Protein AF-A0A978TZT8-F1 (afdb_monomer_lite)

Foldseek 3Di:
DDDPVNVLVVLLQDPVQLVVLLVLLLQLLLQLLQVCQVVVCVVVVVVVCVVVVVVVVVVVDPVCCPPCVPDPPVVVVVVVVVVQVVVCVVPVCSCSNPVSNVVSLVSSLVSVVSNVDDPVVSVVSSVVSNVVSNVNSNVVCVVVVVVVD

Secondary structure (DSSP, 8-state):
---HHHHHHHTS--HHHHHHHHHHHHHHHHHHHHHHHHTTTHHHHHHHHHHHHHHHHHHT-GGGTTTTTTS-HHHHHHHHHHHHHHHHHH-THHHHHHHHHHHHHHHHHHHHHHTT--HHHHHHHHHHHHHHHHHHHHHHHHHHHHT--

pLDDT: mean 72.63, std 13.39, range [44.38, 90.94]

Radius of gyration: 19.6 Å; chains: 1; bounding box: 45×42×54 Å

Sequence (149 aa):
MLSFSDLHSKYQSSPKTLKLAIALLGLGYILVGWQLSLHHILWFLGIAFSFVIPVVAWVKTPWFGGILGHLPQMFLVSLAISLFITLSAIFPVLPTIVIIPVLATFLAWQEMAVAQFSRQEIWFVLISVALVGLVFGEWIDYFVLQSIK

Structure (mmCIF, N/CA/C/O backbone):
data_AF-A0A978TZT8-F1
#
_entry.id   AF-A0A978TZT8-F1
#
loop_
_atom_site.group_PDB
_atom_site.id
_atom_site.type_symbol
_atom_site.label_atom_id
_atom_site.label_alt_id
_atom_site.label_comp_id
_atom_site.label_asym_id
_atom_site.label_entity_id
_atom_site.label_seq_id
_atom_site.pdbx_PDB_ins_code
_atom_site.Cartn_x
_atom_site.Cartn_y
_atom_site.Cartn_z
_atom_site.occupancy
_atom_site.B_iso_or_equiv
_atom_site.auth_seq_id
_atom_site.auth_comp_id
_atom_site.auth_asym_id
_atom_site.auth_atom_id
_atom_site.pdbx_PDB_model_num
ATOM 1 N N . MET A 1 1 ? -23.212 30.948 13.554 1.00 56.16 1 MET A N 1
ATOM 2 C CA . MET A 1 1 ? -22.442 29.885 14.235 1.00 56.16 1 MET A CA 1
ATOM 3 C C . MET A 1 1 ? -23.008 28.554 13.774 1.00 56.16 1 MET A C 1
ATOM 5 O O . MET A 1 1 ? -24.150 28.272 14.099 1.00 56.16 1 MET A O 1
ATOM 9 N N . LEU A 1 2 ? -22.280 27.809 12.938 1.00 55.22 2 LEU A N 1
ATOM 10 C CA . LEU A 1 2 ? -22.669 26.448 12.542 1.00 55.22 2 LEU A CA 1
ATOM 11 C C . LEU A 1 2 ? -22.478 25.524 13.751 1.00 55.22 2 LEU A C 1
ATOM 13 O O . LEU A 1 2 ? -21.409 25.549 14.364 1.00 55.22 2 LEU A O 1
ATOM 17 N N . SER A 1 3 ? -23.512 24.768 14.121 1.00 60.91 3 SER A N 1
ATOM 18 C CA . SER A 1 3 ? -23.458 23.845 15.255 1.00 60.91 3 SER A CA 1
ATOM 19 C C . SER A 1 3 ? -22.581 22.643 14.898 1.00 60.91 3 SER A C 1
ATOM 21 O O . SER A 1 3 ? -22.632 22.139 13.778 1.00 60.91 3 SER A O 1
ATOM 23 N N . PHE A 1 4 ? -21.778 22.147 15.843 1.00 56.31 4 PHE A N 1
ATOM 24 C CA . PHE A 1 4 ? -20.921 20.964 15.644 1.00 56.31 4 PHE A CA 1
ATOM 25 C C . PHE A 1 4 ? -21.737 19.714 15.242 1.00 56.31 4 PHE A C 1
ATOM 27 O O . PHE A 1 4 ? -21.238 18.820 14.563 1.00 56.31 4 PHE A O 1
ATOM 34 N N . SER A 1 5 ? -23.026 19.696 15.596 1.00 59.41 5 SER A N 1
ATOM 35 C CA . SER A 1 5 ? -24.000 18.676 15.182 1.00 59.41 5 SER A CA 1
ATOM 36 C C . SER A 1 5 ? -24.373 18.745 13.691 1.00 59.41 5 SER A C 1
ATOM 38 O O . SER A 1 5 ? -24.516 17.701 13.053 1.00 59.41 5 SER A O 1
ATOM 40 N N . ASP A 1 6 ? -24.419 19.940 13.092 1.00 56.47 6 ASP A N 1
ATOM 41 C CA . ASP A 1 6 ? -24.686 20.114 11.656 1.00 56.47 6 ASP A CA 1
ATOM 42 C C . ASP A 1 6 ? -23.514 19.611 10.801 1.00 56.47 6 ASP A C 1
ATOM 44 O O . ASP A 1 6 ? -23.722 19.028 9.735 1.00 56.47 6 ASP A O 1
ATOM 48 N N . LEU A 1 7 ? -22.277 19.774 11.291 1.00 57.09 7 LEU A N 1
ATOM 49 C CA . LEU A 1 7 ? -21.073 19.240 10.644 1.00 57.09 7 LEU A CA 1
ATOM 50 C C . LEU A 1 7 ? -21.054 17.706 10.643 1.00 57.09 7 LEU A C 1
ATOM 52 O O . LEU A 1 7 ? -20.633 17.113 9.653 1.00 57.09 7 LEU A O 1
ATOM 56 N N . HIS A 1 8 ? -21.549 17.067 11.707 1.00 53.81 8 HIS A N 1
ATOM 57 C CA . HIS A 1 8 ? -21.590 15.607 11.813 1.00 53.81 8 HIS A CA 1
ATOM 58 C C . HIS A 1 8 ? -22.633 14.984 10.870 1.00 53.81 8 HIS A C 1
ATOM 60 O O . HIS A 1 8 ? -22.345 13.976 10.231 1.00 53.81 8 HIS A O 1
ATOM 66 N N . SER A 1 9 ? -23.799 15.622 10.691 1.00 52.69 9 SER A N 1
ATOM 67 C CA . SER A 1 9 ? -24.808 15.148 9.722 1.00 52.69 9 SER A CA 1
ATOM 68 C C . SER A 1 9 ? -24.347 15.297 8.266 1.00 52.69 9 SER A C 1
ATOM 70 O O . SER A 1 9 ? -24.660 14.468 7.415 1.00 52.69 9 SER A O 1
ATOM 72 N N . LYS A 1 10 ? -23.538 16.325 7.975 1.00 52.28 10 LYS A N 1
ATOM 73 C CA . LYS A 1 10 ? -23.007 16.577 6.629 1.00 52.28 10 LYS A CA 1
ATOM 74 C C . LYS A 1 10 ? -21.846 15.648 6.257 1.00 52.28 10 LYS A C 1
ATOM 76 O O . LYS A 1 10 ? -21.563 15.486 5.074 1.00 52.28 10 LYS A O 1
ATOM 81 N N . TYR A 1 11 ? -21.192 15.056 7.257 1.00 55.50 11 TYR A N 1
ATOM 82 C CA . TYR A 1 11 ? -20.114 14.079 7.096 1.00 55.50 11 TYR A CA 1
ATOM 83 C C . TYR A 1 11 ? -20.614 12.632 7.126 1.00 55.50 11 TYR A C 1
ATOM 85 O O . TYR A 1 11 ? -19.811 11.711 7.204 1.00 55.50 11 TYR A O 1
ATOM 93 N N . GLN A 1 12 ? -21.925 12.402 7.067 1.00 57.09 12 GLN A N 1
ATOM 94 C CA . GLN A 1 12 ? -22.453 11.067 6.832 1.00 57.09 12 GLN A CA 1
ATOM 95 C C . GLN A 1 12 ? -22.077 10.666 5.401 1.00 57.09 12 GLN A C 1
ATOM 97 O O . GLN A 1 12 ? -22.530 11.298 4.443 1.00 57.09 12 GLN A O 1
ATOM 102 N N . SER A 1 13 ? -21.178 9.682 5.263 1.00 59.22 13 SER A N 1
ATOM 103 C CA . SER A 1 13 ? -20.560 9.332 3.978 1.00 59.22 13 SER A CA 1
ATOM 104 C C . SER A 1 13 ? -21.641 9.137 2.921 1.00 59.22 13 SER A C 1
ATOM 106 O O . SER A 1 13 ? -22.513 8.270 3.051 1.00 59.22 13 SER A O 1
ATOM 108 N N . SER A 1 14 ? -21.599 9.940 1.862 1.00 70.69 14 SER A N 1
ATOM 109 C CA . SER A 1 14 ? -22.504 9.729 0.744 1.00 70.69 14 SER A CA 1
ATOM 110 C C . SER A 1 14 ? -22.137 8.392 0.095 1.00 70.69 14 SER A C 1
ATOM 112 O O . SER A 1 14 ? -20.953 8.131 -0.121 1.00 70.69 14 SER A O 1
ATOM 114 N N . PRO A 1 15 ? -23.102 7.558 -0.330 1.00 73.81 15 PRO A N 1
ATOM 115 C CA . PRO A 1 15 ? -22.795 6.308 -1.032 1.00 73.81 15 PRO A CA 1
ATOM 116 C C . PRO A 1 15 ? -21.934 6.517 -2.293 1.00 73.81 15 PRO A C 1
ATOM 118 O O . PRO A 1 15 ? -21.355 5.568 -2.818 1.00 73.81 15 PRO A O 1
ATOM 121 N N . LYS A 1 16 ? -21.836 7.756 -2.795 1.00 82.44 16 LYS A N 1
ATOM 122 C CA . LYS A 1 16 ? -20.947 8.143 -3.894 1.00 82.44 16 LYS A CA 1
ATOM 123 C C . LYS A 1 16 ? -19.483 8.316 -3.456 1.00 82.44 16 LYS A C 1
ATOM 125 O O . LYS A 1 16 ? -18.607 7.886 -4.200 1.00 82.44 16 LYS A O 1
ATOM 130 N N . THR A 1 17 ? -19.203 8.903 -2.287 1.00 82.88 17 THR A N 1
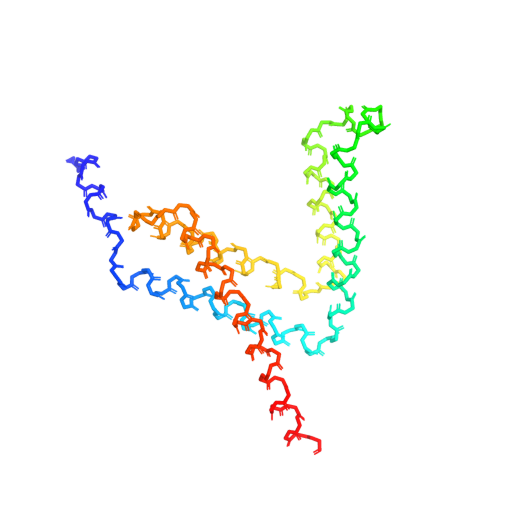ATOM 131 C CA . THR A 1 17 ? -17.821 9.131 -1.809 1.00 82.88 17 THR A CA 1
ATOM 132 C C . THR A 1 17 ? -17.148 7.823 -1.421 1.00 82.88 17 THR A C 1
ATOM 134 O O . THR A 1 17 ? -16.016 7.576 -1.829 1.00 82.88 17 THR A O 1
ATOM 137 N N . LEU A 1 18 ? -17.900 6.923 -0.782 1.00 85.31 18 LEU A N 1
ATOM 138 C CA . LEU A 1 18 ? -17.442 5.575 -0.453 1.00 85.31 18 LEU A CA 1
ATOM 139 C C . LEU A 1 18 ? -17.003 4.796 -1.704 1.00 85.31 18 LEU A C 1
ATOM 141 O O . LEU A 1 18 ? -15.918 4.217 -1.739 1.00 85.31 18 LEU A O 1
ATOM 145 N N . LYS A 1 19 ? -17.823 4.817 -2.765 1.00 87.94 19 LYS A N 1
ATOM 146 C CA . LYS A 1 19 ? -17.496 4.159 -4.040 1.00 87.94 19 LYS A CA 1
ATOM 147 C C . LYS A 1 19 ? -16.235 4.735 -4.673 1.00 87.94 19 LYS A C 1
ATOM 149 O O . LYS A 1 19 ? -15.431 3.972 -5.196 1.00 87.94 19 LYS A O 1
ATOM 154 N N . LEU A 1 20 ? -16.060 6.056 -4.620 1.00 88.50 20 LEU A N 1
ATOM 155 C CA . LEU A 1 20 ? -14.854 6.704 -5.129 1.00 88.50 20 LEU A CA 1
ATOM 156 C C . LEU A 1 20 ? -13.620 6.272 -4.338 1.00 88.50 20 LEU A C 1
ATOM 158 O O . LEU A 1 20 ? -12.627 5.908 -4.952 1.00 88.50 20 LEU A O 1
ATOM 162 N N . ALA A 1 21 ? -13.681 6.233 -3.007 1.00 86.50 21 ALA A N 1
ATOM 163 C CA . ALA A 1 21 ? -12.545 5.811 -2.192 1.00 86.50 21 ALA A CA 1
ATOM 164 C C . ALA A 1 21 ? -12.136 4.355 -2.466 1.00 86.50 21 ALA A C 1
ATOM 166 O O . ALA A 1 21 ? -10.952 4.068 -2.631 1.00 86.50 21 ALA A O 1
ATOM 167 N N . ILE A 1 22 ? -13.108 3.448 -2.607 1.00 86.12 22 ILE A N 1
ATOM 168 C CA . ILE A 1 22 ? -12.850 2.050 -2.984 1.00 86.12 22 ILE A CA 1
ATOM 169 C C . ILE A 1 22 ? -12.306 1.955 -4.418 1.00 86.12 22 ILE A C 1
ATOM 171 O O . ILE A 1 22 ? -11.396 1.171 -4.681 1.00 86.12 22 ILE A O 1
ATOM 175 N N . ALA A 1 23 ? -12.816 2.764 -5.349 1.00 87.88 23 ALA A N 1
ATOM 176 C CA . ALA A 1 23 ? -12.299 2.809 -6.713 1.00 87.88 23 ALA A CA 1
ATOM 177 C C . ALA A 1 23 ? -10.851 3.323 -6.755 1.00 87.88 23 ALA A C 1
ATOM 179 O O . ALA A 1 23 ? -10.022 2.721 -7.430 1.00 87.88 23 ALA A O 1
ATOM 180 N N . LEU A 1 24 ? -10.523 4.380 -6.000 1.00 87.62 24 LEU A N 1
ATOM 181 C CA . LEU A 1 24 ? -9.155 4.885 -5.852 1.00 87.62 24 LEU A CA 1
ATOM 182 C C . LEU A 1 24 ? -8.230 3.835 -5.234 1.00 87.62 24 LEU A C 1
ATOM 184 O O . LEU A 1 24 ? -7.095 3.692 -5.681 1.00 87.62 24 LEU A O 1
ATOM 188 N N . LEU A 1 25 ? -8.714 3.092 -4.237 1.00 87.81 25 LEU A N 1
ATOM 189 C CA . LEU A 1 25 ? -7.984 1.980 -3.640 1.00 87.81 25 LEU A CA 1
ATOM 190 C C . LEU A 1 25 ? -7.646 0.919 -4.685 1.00 87.81 25 LEU A C 1
ATOM 192 O O . LEU A 1 25 ? -6.479 0.575 -4.856 1.00 87.81 25 LEU A O 1
ATOM 196 N N . GLY A 1 26 ? -8.658 0.442 -5.412 1.00 85.38 26 GLY A N 1
ATOM 197 C CA . GLY A 1 26 ? -8.476 -0.546 -6.471 1.00 85.38 26 GLY A CA 1
ATOM 198 C C . GLY A 1 26 ? -7.514 -0.051 -7.548 1.00 85.38 26 GLY A C 1
ATOM 199 O O . GLY A 1 26 ? -6.586 -0.764 -7.907 1.00 85.38 26 GLY A O 1
ATOM 200 N N . LEU A 1 27 ? -7.673 1.194 -8.003 1.00 86.00 27 LEU A N 1
ATOM 201 C CA . LEU A 1 27 ? -6.816 1.798 -9.023 1.00 86.00 27 LEU A CA 1
ATOM 202 C C . LEU A 1 27 ? -5.369 1.937 -8.534 1.00 86.00 27 LEU A C 1
ATOM 204 O O . LEU A 1 27 ? -4.445 1.616 -9.276 1.00 86.00 27 LEU A O 1
ATOM 208 N N . GLY A 1 28 ? -5.166 2.320 -7.271 1.00 85.12 28 GLY A N 1
ATOM 209 C CA . GLY A 1 28 ? -3.849 2.340 -6.637 1.00 85.12 28 GLY A CA 1
ATOM 210 C C . GLY A 1 28 ? -3.184 0.963 -6.649 1.00 85.12 28 GLY A C 1
ATOM 211 O O . GLY A 1 28 ? -2.031 0.849 -7.057 1.00 85.12 28 GLY A O 1
ATOM 212 N N . TYR A 1 29 ? -3.916 -0.092 -6.284 1.00 83.75 29 TYR A N 1
ATOM 213 C CA . TYR A 1 29 ? -3.388 -1.460 -6.299 1.00 83.75 29 TYR A CA 1
ATOM 214 C C . TYR A 1 29 ? -3.181 -2.033 -7.706 1.00 83.75 29 TYR A C 1
ATOM 216 O O . TYR A 1 29 ? -2.213 -2.762 -7.907 1.00 83.75 29 TYR A O 1
ATOM 224 N N . ILE A 1 30 ? -4.011 -1.668 -8.688 1.00 85.44 30 ILE A N 1
ATOM 225 C CA . ILE A 1 30 ? -3.791 -2.001 -10.107 1.00 85.44 30 ILE A CA 1
ATOM 226 C C . ILE A 1 30 ? -2.492 -1.368 -10.601 1.00 85.44 30 ILE A C 1
ATOM 228 O O . ILE A 1 30 ? -1.675 -2.037 -11.228 1.00 85.44 30 ILE A O 1
ATOM 232 N N . LEU A 1 31 ? -2.273 -0.091 -10.288 1.00 82.88 31 LEU A N 1
ATOM 233 C CA . LEU A 1 31 ? -1.073 0.636 -10.694 1.00 82.88 31 LEU A CA 1
ATOM 234 C C . LEU A 1 31 ? 0.177 0.037 -10.035 1.00 82.88 31 LEU A C 1
ATOM 236 O O . LEU A 1 31 ? 1.200 -0.133 -10.690 1.00 82.88 31 LEU A O 1
ATOM 240 N N . VAL A 1 32 ? 0.073 -0.365 -8.767 1.00 81.62 32 VAL A N 1
ATOM 241 C CA . VAL A 1 32 ? 1.126 -1.103 -8.055 1.00 81.62 32 VAL A CA 1
ATOM 242 C C . VAL A 1 32 ? 1.396 -2.462 -8.706 1.00 81.62 32 VAL A C 1
ATOM 244 O O . VAL A 1 32 ? 2.556 -2.775 -8.960 1.00 81.62 32 VAL A O 1
ATOM 247 N N . GLY A 1 33 ? 0.358 -3.247 -9.014 1.00 78.69 33 GLY A N 1
ATOM 248 C CA . GLY A 1 33 ? 0.480 -4.549 -9.684 1.00 78.69 33 GLY A CA 1
ATOM 249 C C . GLY A 1 33 ? 1.139 -4.438 -11.059 1.00 78.69 33 GLY A C 1
ATOM 250 O O . GLY A 1 33 ? 2.045 -5.203 -11.380 1.00 78.69 33 GLY A O 1
ATOM 251 N N . TRP A 1 34 ? 0.777 -3.408 -11.824 1.00 79.00 34 TRP A N 1
ATOM 252 C CA . TRP A 1 34 ? 1.429 -3.093 -13.091 1.00 79.00 34 TRP A CA 1
ATOM 253 C C . TRP A 1 34 ? 2.920 -2.785 -12.891 1.00 79.00 34 TRP A C 1
ATOM 255 O O . TRP A 1 34 ? 3.780 -3.355 -13.562 1.00 79.00 34 TRP A O 1
ATOM 265 N N . GLN A 1 35 ? 3.256 -1.872 -11.970 1.00 76.06 35 GLN A N 1
ATOM 266 C CA . GLN A 1 35 ? 4.649 -1.475 -11.717 1.00 76.06 35 GLN A CA 1
ATOM 267 C C . GLN A 1 35 ? 5.505 -2.645 -11.213 1.00 76.06 35 GLN A C 1
ATOM 269 O O . GLN A 1 35 ? 6.687 -2.731 -11.557 1.00 76.06 35 GLN A O 1
ATOM 274 N N . LEU A 1 36 ? 4.900 -3.549 -10.435 1.00 73.56 36 LEU A N 1
ATOM 275 C CA . LEU A 1 36 ? 5.505 -4.797 -9.972 1.00 73.56 36 LEU A CA 1
ATOM 276 C C . LEU A 1 36 ? 5.870 -5.723 -11.132 1.00 73.56 36 LEU A C 1
ATOM 278 O O . LEU A 1 36 ? 6.971 -6.282 -11.127 1.00 73.56 36 LEU A O 1
ATOM 282 N N . SER A 1 37 ? 4.971 -5.852 -12.109 1.00 73.62 37 SER A N 1
ATOM 283 C CA . SER A 1 37 ? 5.168 -6.701 -13.283 1.00 73.62 37 SER A CA 1
ATOM 284 C C . SER A 1 37 ? 6.272 -6.165 -14.195 1.00 73.62 37 SER A C 1
ATOM 286 O O . SER A 1 37 ? 7.241 -6.875 -14.464 1.00 73.62 37 SER A O 1
ATOM 288 N N . LEU A 1 38 ? 6.216 -4.868 -14.537 1.00 68.25 38 LEU A N 1
ATOM 289 C CA . LEU A 1 38 ? 7.197 -4.211 -15.414 1.00 68.25 38 LEU A CA 1
ATOM 290 C C . LEU A 1 38 ? 8.650 -4.341 -14.940 1.00 68.25 38 LEU A C 1
ATOM 292 O O . LEU A 1 38 ? 9.569 -4.377 -15.754 1.00 68.25 38 LEU A O 1
ATOM 296 N N . HIS A 1 39 ? 8.872 -4.360 -13.628 1.00 64.56 39 HIS A N 1
ATOM 297 C CA . HIS A 1 39 ? 10.216 -4.333 -13.053 1.00 64.56 39 HIS A CA 1
ATOM 298 C C . HIS A 1 39 ? 10.655 -5.687 -12.473 1.00 64.56 39 HIS A C 1
ATOM 300 O O . HIS A 1 39 ? 11.674 -5.739 -11.783 1.00 64.56 39 HIS A O 1
ATOM 306 N N . HIS A 1 40 ? 9.895 -6.774 -12.689 1.00 61.97 40 HIS A N 1
ATOM 307 C CA . HIS A 1 40 ? 10.104 -8.069 -12.018 1.00 61.97 40 HIS A CA 1
ATOM 308 C C . HIS A 1 40 ? 10.310 -7.920 -10.488 1.00 61.97 40 HIS A C 1
ATOM 310 O O . HIS A 1 40 ? 11.050 -8.673 -9.847 1.00 61.97 40 HIS A O 1
ATOM 316 N N . ILE A 1 41 ? 9.638 -6.934 -9.875 1.00 59.97 41 ILE A N 1
ATOM 317 C CA . ILE A 1 41 ? 9.815 -6.528 -8.466 1.00 59.97 41 ILE A CA 1
ATOM 318 C C . ILE A 1 41 ? 9.205 -7.549 -7.496 1.00 59.97 41 ILE A C 1
ATOM 320 O O . ILE A 1 41 ? 9.433 -7.442 -6.297 1.00 59.97 41 ILE A O 1
ATOM 324 N N . LEU A 1 42 ? 8.545 -8.612 -7.972 1.00 56.09 42 LEU A N 1
ATOM 325 C CA . LEU A 1 42 ? 8.199 -9.786 -7.153 1.00 56.09 42 LEU A CA 1
ATOM 326 C C . LEU A 1 42 ? 9.400 -10.296 -6.331 1.00 56.09 42 LEU A C 1
ATOM 328 O O . LEU A 1 42 ? 9.243 -10.642 -5.159 1.00 56.09 42 LEU A O 1
ATOM 332 N N . TRP A 1 43 ? 10.615 -10.236 -6.890 1.00 53.59 43 TRP A N 1
ATOM 333 C CA . TRP A 1 43 ? 11.844 -10.572 -6.163 1.00 53.59 43 TRP A CA 1
ATOM 334 C C . TRP A 1 43 ? 12.198 -9.532 -5.086 1.00 53.59 43 TRP A C 1
ATOM 336 O O . TRP A 1 43 ? 12.601 -9.878 -3.978 1.00 53.59 43 TRP A O 1
ATOM 346 N N . PHE A 1 44 ? 11.978 -8.248 -5.372 1.00 54.31 44 PHE A N 1
ATOM 347 C CA . PHE A 1 44 ? 12.273 -7.131 -4.473 1.00 54.31 44 PHE A CA 1
ATOM 348 C C . PHE A 1 44 ? 11.268 -7.019 -3.317 1.00 54.31 44 PHE A C 1
ATOM 350 O O . PHE A 1 44 ? 11.667 -6.749 -2.189 1.00 54.31 44 PHE A O 1
ATOM 357 N N . LEU A 1 45 ? 9.980 -7.279 -3.565 1.00 58.16 45 LEU A N 1
ATOM 358 C CA . LEU A 1 45 ? 8.959 -7.397 -2.524 1.00 58.16 45 LEU A CA 1
ATOM 359 C C . LEU A 1 45 ? 9.230 -8.631 -1.660 1.00 58.16 45 LEU A C 1
ATOM 361 O O . LEU A 1 45 ? 9.153 -8.533 -0.441 1.00 58.16 45 LEU A O 1
ATOM 365 N N . GLY A 1 46 ? 9.632 -9.754 -2.266 1.00 58.41 46 GLY A N 1
ATOM 366 C CA . GLY A 1 46 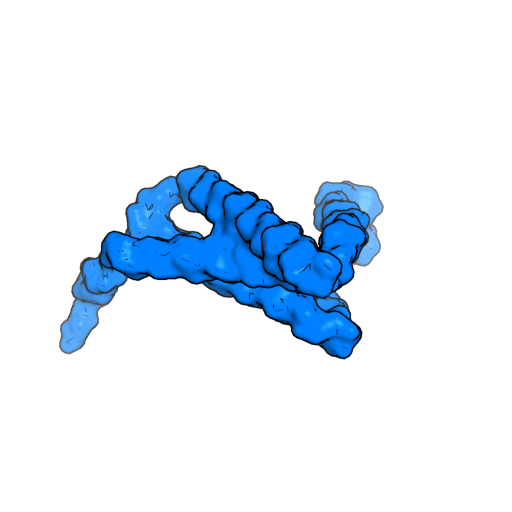? 10.085 -10.944 -1.543 1.00 58.41 46 GLY A CA 1
ATOM 367 C C . GLY A 1 46 ? 11.263 -10.650 -0.611 1.00 58.41 46 GLY A C 1
ATOM 368 O O . GLY A 1 46 ? 11.216 -11.015 0.559 1.00 58.41 46 GLY A O 1
ATOM 369 N N . ILE A 1 47 ? 12.274 -9.914 -1.082 1.00 56.12 47 ILE A N 1
ATOM 370 C CA . ILE A 1 47 ? 13.406 -9.467 -0.257 1.00 56.12 47 ILE A CA 1
ATOM 371 C C . ILE A 1 47 ? 12.941 -8.485 0.821 1.00 56.12 47 ILE A C 1
ATOM 373 O O . ILE A 1 47 ? 13.243 -8.684 1.993 1.00 56.12 47 ILE A O 1
ATOM 377 N N . ALA A 1 48 ? 12.170 -7.457 0.470 1.00 59.03 48 ALA A N 1
ATOM 378 C CA . ALA A 1 48 ? 11.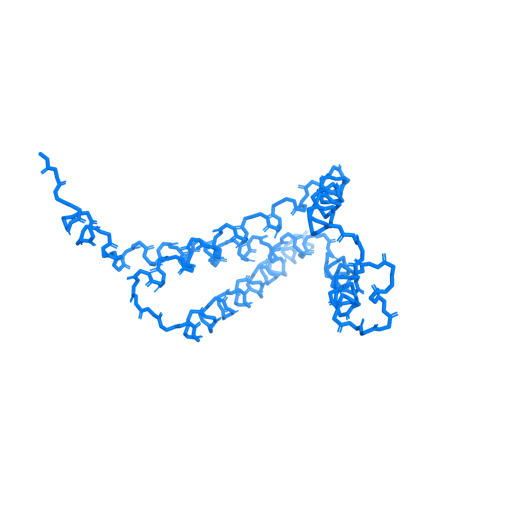684 -6.465 1.422 1.00 59.03 48 ALA A CA 1
ATOM 379 C C . ALA A 1 48 ? 10.840 -7.112 2.531 1.00 59.03 48 ALA A C 1
ATOM 381 O O . ALA A 1 48 ? 11.093 -6.859 3.705 1.00 59.03 48 ALA A O 1
ATOM 382 N N . PHE A 1 49 ? 9.912 -8.014 2.199 1.00 61.75 49 PHE A N 1
ATOM 383 C CA . PHE A 1 49 ? 9.173 -8.805 3.184 1.00 61.75 49 PHE A CA 1
ATOM 384 C C . PHE A 1 49 ? 10.093 -9.762 3.951 1.00 61.75 49 PHE A C 1
ATOM 386 O O . PHE A 1 49 ? 9.961 -9.866 5.167 1.00 61.75 49 PHE A O 1
ATOM 393 N N . SER A 1 50 ? 11.076 -10.390 3.300 1.00 56.09 50 SER A N 1
ATOM 394 C CA . SER A 1 50 ? 12.074 -11.235 3.967 1.00 56.09 50 SER A CA 1
ATOM 395 C C . SER A 1 50 ? 12.994 -10.464 4.915 1.00 56.09 50 SER A C 1
ATOM 397 O O . SER A 1 50 ? 13.605 -11.100 5.761 1.00 56.09 50 SER A O 1
ATOM 399 N N . PHE A 1 51 ? 13.109 -9.138 4.814 1.00 55.47 51 PHE A N 1
ATOM 400 C CA . PHE A 1 51 ? 13.806 -8.302 5.799 1.00 55.47 51 PHE A CA 1
ATOM 401 C C . PHE A 1 51 ? 12.836 -7.730 6.841 1.00 55.47 51 PHE A C 1
ATOM 403 O O . PHE A 1 51 ? 13.111 -7.777 8.036 1.00 55.47 51 PHE A O 1
ATOM 410 N N . VAL A 1 52 ? 11.668 -7.238 6.423 1.00 58.44 52 VAL A N 1
ATOM 411 C CA . VAL A 1 52 ? 10.683 -6.598 7.308 1.00 58.44 52 VAL A CA 1
ATOM 412 C C . VAL A 1 52 ? 10.026 -7.606 8.252 1.00 58.44 52 VAL A C 1
ATOM 414 O O . VAL A 1 52 ? 9.872 -7.302 9.430 1.00 58.44 52 VAL A O 1
ATOM 417 N N . ILE A 1 53 ? 9.676 -8.809 7.788 1.00 58.47 53 ILE A N 1
ATOM 418 C CA . ILE A 1 53 ? 9.068 -9.858 8.623 1.00 58.47 53 ILE A CA 1
ATOM 419 C C . ILE A 1 53 ? 10.004 -10.264 9.767 1.00 58.47 53 ILE A C 1
ATOM 421 O O . ILE A 1 53 ? 9.555 -10.205 10.912 1.00 58.47 53 ILE A O 1
ATOM 425 N N . PRO A 1 54 ? 11.287 -10.612 9.538 1.00 54.56 54 PRO A N 1
ATOM 426 C CA . PRO A 1 54 ? 12.186 -10.902 10.638 1.00 54.56 54 PRO A CA 1
ATOM 427 C C . PRO A 1 54 ? 12.536 -9.667 11.451 1.00 54.56 54 PRO A C 1
ATOM 429 O O . PRO A 1 54 ? 12.724 -9.850 12.634 1.00 54.56 54 PRO A O 1
ATOM 432 N N . VAL A 1 55 ? 12.562 -8.439 10.914 1.00 58.31 55 VAL A N 1
ATOM 433 C CA . VAL A 1 55 ? 12.764 -7.215 11.724 1.00 58.31 55 VAL A CA 1
ATOM 434 C C . VAL A 1 55 ? 11.581 -6.959 12.668 1.00 58.31 55 VAL A C 1
ATOM 436 O O . VAL A 1 55 ? 11.774 -6.694 13.853 1.00 58.31 55 VAL A O 1
ATOM 439 N N . VAL A 1 56 ? 10.344 -7.100 12.188 1.00 55.78 56 VAL A N 1
ATOM 440 C CA . VAL A 1 56 ? 9.123 -6.940 12.995 1.00 55.78 56 VAL A CA 1
ATOM 441 C C . VAL A 1 56 ? 8.953 -8.103 13.980 1.00 55.78 56 VAL A C 1
ATOM 443 O O . VAL A 1 56 ? 8.575 -7.883 15.133 1.00 55.78 56 VAL A O 1
ATOM 446 N N . ALA A 1 57 ? 9.284 -9.331 13.573 1.00 56.84 57 ALA A N 1
ATOM 447 C CA . ALA A 1 57 ? 9.345 -10.489 14.462 1.00 56.84 57 ALA A CA 1
ATOM 448 C C . ALA A 1 57 ? 10.521 -10.395 15.459 1.00 56.84 57 ALA A C 1
ATOM 450 O O . ALA A 1 57 ? 10.385 -10.821 16.609 1.00 56.84 57 ALA A O 1
ATOM 451 N N . TRP A 1 58 ? 11.638 -9.761 15.075 1.00 50.69 58 TRP A N 1
ATOM 452 C CA . TRP A 1 58 ? 12.798 -9.484 15.935 1.00 50.69 58 TRP A CA 1
ATOM 453 C C . TRP A 1 58 ? 12.419 -8.556 17.080 1.00 50.69 58 TRP A C 1
ATOM 455 O O . TRP A 1 58 ? 12.802 -8.814 18.217 1.00 50.69 58 TRP A O 1
ATOM 465 N N . VAL A 1 59 ? 11.626 -7.516 16.803 1.00 54.16 59 VAL A N 1
ATOM 466 C CA . VAL A 1 59 ? 11.133 -6.558 17.811 1.00 54.16 59 VAL A CA 1
ATOM 467 C C . VAL A 1 59 ? 10.209 -7.226 18.841 1.00 54.16 59 VAL A C 1
ATOM 469 O O . VAL A 1 59 ? 10.111 -6.765 19.975 1.00 54.16 59 VAL A O 1
ATOM 472 N N . LYS A 1 60 ? 9.543 -8.330 18.480 1.00 51.84 60 LYS A N 1
ATOM 473 C CA . LYS A 1 60 ? 8.632 -9.088 19.359 1.00 51.84 60 LYS A CA 1
ATOM 474 C C . LYS A 1 60 ? 9.329 -10.196 20.163 1.00 51.84 60 LYS A C 1
ATOM 476 O O . LYS A 1 60 ? 8.691 -10.798 21.025 1.00 51.84 60 LYS A O 1
ATOM 481 N N . THR A 1 61 ? 10.603 -10.487 19.889 1.00 55.94 61 THR A N 1
ATOM 482 C CA . THR A 1 61 ? 11.332 -11.604 20.508 1.00 55.94 61 THR A CA 1
ATOM 483 C C . THR A 1 61 ? 12.053 -11.145 21.790 1.00 55.94 61 THR A C 1
ATOM 485 O O . THR A 1 61 ? 12.845 -10.203 21.729 1.00 55.94 61 THR A O 1
ATOM 488 N N . PRO A 1 62 ? 11.866 -11.814 22.950 1.00 56.34 62 PRO A N 1
ATOM 489 C CA . PRO A 1 62 ? 12.431 -11.382 24.240 1.00 56.34 62 PRO A CA 1
ATOM 490 C C . PRO A 1 62 ? 13.965 -11.328 24.287 1.00 56.34 62 PRO A C 1
ATOM 492 O O . PRO A 1 62 ? 14.539 -10.630 25.118 1.00 56.34 62 PRO A O 1
ATOM 495 N N . TRP A 1 63 ? 14.638 -12.058 23.392 1.00 49.81 63 TRP A N 1
ATOM 496 C CA . TRP A 1 63 ? 16.095 -12.219 23.389 1.00 49.81 63 TRP A CA 1
ATOM 497 C C . TRP A 1 63 ? 16.851 -10.913 23.069 1.00 49.81 63 TRP A C 1
ATOM 499 O O . TRP A 1 63 ? 17.979 -10.728 23.513 1.00 49.81 63 TRP A O 1
ATOM 509 N N . PHE A 1 64 ? 16.227 -9.961 22.364 1.00 48.50 64 PHE A N 1
ATOM 510 C CA . PHE A 1 64 ? 16.854 -8.691 21.959 1.00 48.50 64 PHE A CA 1
ATOM 511 C C . PHE A 1 64 ? 16.350 -7.452 22.718 1.00 48.50 64 PHE A C 1
ATOM 513 O O . PHE A 1 64 ? 16.684 -6.322 22.345 1.00 48.50 64 PHE A O 1
ATOM 520 N N . GLY A 1 65 ? 15.633 -7.641 23.835 1.00 50.31 65 GLY A N 1
ATOM 521 C CA . GLY A 1 65 ? 15.287 -6.549 24.759 1.00 50.31 65 GLY A CA 1
ATOM 522 C C . GLY A 1 65 ? 16.511 -5.761 25.259 1.00 50.31 65 GLY A C 1
ATOM 523 O O . GLY A 1 65 ? 16.386 -4.596 25.623 1.00 50.31 65 GLY A O 1
ATOM 524 N N . GLY A 1 66 ? 17.709 -6.354 25.191 1.00 54.81 66 GLY A N 1
ATOM 525 C CA . GLY A 1 66 ? 18.969 -5.695 25.538 1.00 54.81 66 GLY A CA 1
ATOM 526 C C . GLY A 1 66 ? 19.461 -4.659 24.519 1.00 54.81 66 GLY A C 1
ATOM 527 O O . GLY A 1 66 ? 19.830 -3.565 24.925 1.00 54.81 66 GLY A O 1
ATOM 528 N N . ILE A 1 67 ? 19.452 -4.958 23.212 1.00 57.59 67 ILE A N 1
ATOM 529 C CA . ILE A 1 67 ? 20.115 -4.106 22.198 1.00 57.59 67 ILE A CA 1
ATOM 530 C C . ILE A 1 67 ? 19.137 -3.134 21.526 1.00 57.59 67 ILE A C 1
ATOM 532 O O . ILE A 1 67 ? 19.487 -1.978 21.324 1.00 57.59 67 ILE A O 1
ATOM 536 N N . LEU A 1 68 ? 17.911 -3.570 21.212 1.00 53.62 68 LEU A N 1
ATOM 537 C CA . LEU A 1 68 ? 16.889 -2.746 20.542 1.00 53.62 68 LEU A CA 1
ATOM 538 C C . LEU A 1 68 ? 15.819 -2.201 21.496 1.00 53.62 68 LEU A C 1
ATOM 540 O O . LEU A 1 68 ? 15.212 -1.177 21.201 1.00 53.62 68 LEU A O 1
ATOM 544 N N . GLY A 1 69 ? 15.629 -2.831 22.661 1.00 56.06 69 GLY A N 1
ATOM 545 C CA . GLY A 1 69 ? 14.684 -2.364 23.686 1.00 56.06 69 GLY A CA 1
ATOM 546 C C . GLY A 1 69 ? 15.083 -1.048 24.365 1.00 56.06 69 GLY A C 1
ATOM 547 O O . GLY A 1 69 ? 14.236 -0.394 24.963 1.00 56.06 69 GLY A O 1
ATOM 548 N N . HIS A 1 70 ? 16.349 -0.637 24.236 1.00 57.88 70 HIS A N 1
ATOM 549 C CA . HIS A 1 70 ? 16.869 0.632 24.761 1.00 57.88 70 HIS A CA 1
ATOM 550 C C . HIS A 1 70 ? 16.790 1.788 23.758 1.00 57.88 70 HIS A C 1
ATOM 552 O O . HIS A 1 70 ? 17.027 2.939 24.127 1.00 57.88 70 HIS A O 1
ATOM 558 N N . LEU A 1 71 ? 16.486 1.508 22.487 1.00 65.81 71 LEU A N 1
ATOM 559 C CA . LEU A 1 71 ? 16.390 2.554 21.479 1.00 65.81 71 LEU A CA 1
ATOM 560 C C . LEU A 1 71 ? 15.027 3.247 21.581 1.00 65.81 71 LEU A C 1
ATOM 562 O O . LEU A 1 71 ? 13.991 2.578 21.560 1.00 65.81 71 LEU A O 1
ATOM 566 N N . PRO A 1 72 ? 14.998 4.590 21.659 1.00 72.56 72 PRO A N 1
ATOM 567 C CA . PRO A 1 72 ? 13.750 5.331 21.652 1.00 72.56 72 PRO A CA 1
ATOM 568 C C . PRO A 1 72 ? 12.934 4.973 20.410 1.00 72.56 72 PRO A C 1
ATOM 570 O O . PRO A 1 72 ? 13.471 4.931 19.303 1.00 72.56 72 PRO A O 1
ATOM 573 N N . GLN A 1 73 ? 11.621 4.797 20.562 1.00 70.88 73 GLN A N 1
ATOM 574 C CA . GLN A 1 73 ? 10.713 4.559 19.433 1.00 70.88 73 GLN A CA 1
ATOM 575 C C . GLN A 1 73 ? 10.887 5.615 18.323 1.00 70.88 73 GLN A C 1
ATOM 577 O O . GLN A 1 73 ? 10.838 5.284 17.141 1.00 70.88 73 GLN A O 1
ATOM 582 N N . MET A 1 74 ? 11.177 6.869 18.693 1.00 73.00 74 MET A N 1
ATOM 583 C CA . MET A 1 74 ? 11.498 7.943 17.742 1.00 73.00 74 MET A CA 1
ATOM 584 C C . MET A 1 74 ? 12.740 7.652 16.889 1.00 73.00 74 MET A C 1
ATOM 586 O O . MET A 1 74 ? 12.762 8.011 15.715 1.00 73.00 74 MET A O 1
ATOM 590 N N . PHE A 1 75 ? 13.757 6.986 17.442 1.00 75.88 75 PHE A N 1
ATOM 591 C CA . PHE A 1 75 ? 14.961 6.618 16.699 1.00 75.88 75 PHE A CA 1
ATOM 592 C C . PHE A 1 75 ? 14.655 5.549 15.647 1.00 75.88 75 PHE A C 1
ATOM 594 O O . PHE A 1 75 ? 15.085 5.677 14.506 1.00 75.88 75 PHE A O 1
ATOM 601 N N . LEU A 1 76 ? 13.849 4.542 15.997 1.00 73.44 76 LEU A N 1
ATOM 602 C CA . LEU A 1 76 ? 13.404 3.514 15.049 1.00 73.44 76 LEU A CA 1
ATOM 603 C C . LEU A 1 76 ? 12.571 4.109 13.907 1.00 73.44 76 LEU A C 1
ATOM 605 O O . LEU A 1 76 ? 12.782 3.762 12.747 1.00 73.44 76 LEU A O 1
ATOM 609 N N . VAL A 1 77 ? 11.664 5.038 14.224 1.00 71.44 77 VAL A N 1
ATOM 610 C CA . VAL A 1 77 ? 10.862 5.751 13.218 1.00 71.44 77 VAL A CA 1
ATOM 611 C C . VAL A 1 77 ? 11.757 6.592 12.304 1.00 71.44 77 VAL A C 1
ATOM 613 O O . VAL A 1 77 ? 11.634 6.506 11.085 1.00 71.44 77 VAL A O 1
ATOM 616 N N . SER A 1 78 ? 12.692 7.359 12.873 1.00 74.31 78 SER A N 1
ATOM 617 C CA . SER A 1 78 ? 13.645 8.172 12.107 1.00 74.31 78 SER A CA 1
ATOM 618 C C . SER A 1 78 ? 14.525 7.315 11.190 1.00 74.31 78 SER A C 1
ATOM 620 O O . SER A 1 78 ? 14.700 7.639 10.016 1.00 74.31 78 SER A O 1
ATOM 622 N N . LEU A 1 79 ? 15.013 6.174 11.685 1.00 77.25 79 LEU A N 1
ATOM 623 C CA . LEU A 1 79 ? 15.814 5.231 10.908 1.00 77.25 79 LEU A CA 1
ATOM 624 C C . LEU A 1 79 ? 15.015 4.631 9.744 1.00 77.25 79 LEU A C 1
ATOM 626 O O . LEU A 1 79 ? 15.521 4.577 8.626 1.00 77.25 79 LEU A O 1
ATOM 630 N N . ALA A 1 80 ? 13.762 4.235 9.980 1.00 74.81 80 ALA A N 1
ATOM 631 C CA . ALA A 1 80 ? 12.886 3.722 8.930 1.00 74.81 80 ALA A CA 1
ATOM 632 C C . ALA A 1 80 ? 12.608 4.777 7.846 1.00 74.81 80 ALA A C 1
ATOM 634 O O . ALA A 1 80 ? 12.679 4.466 6.658 1.00 74.81 80 ALA A O 1
ATOM 635 N N . ILE A 1 81 ? 12.346 6.029 8.242 1.00 75.62 81 ILE A N 1
ATOM 636 C CA . ILE A 1 81 ? 12.142 7.148 7.309 1.00 75.62 81 ILE A CA 1
ATOM 637 C C . ILE A 1 81 ? 13.418 7.422 6.509 1.00 75.62 81 ILE A C 1
ATOM 639 O O . ILE A 1 81 ? 13.356 7.543 5.289 1.00 75.62 81 ILE A O 1
ATOM 643 N N . SER A 1 82 ? 14.573 7.482 7.174 1.00 78.75 82 SER A N 1
ATOM 644 C CA . SER A 1 82 ? 15.867 7.707 6.523 1.00 78.75 82 SER A CA 1
ATOM 645 C C . SER A 1 82 ? 16.166 6.615 5.496 1.00 78.75 82 SER A C 1
ATOM 647 O O . SER A 1 82 ? 16.439 6.915 4.334 1.00 78.75 82 SER A O 1
ATOM 649 N N . LEU A 1 83 ? 15.993 5.347 5.885 1.00 79.50 83 LEU A N 1
ATOM 650 C CA . LEU A 1 83 ? 16.164 4.209 4.988 1.00 79.50 83 LEU A CA 1
ATOM 651 C C . LEU A 1 83 ? 15.210 4.299 3.793 1.00 79.50 83 LEU A C 1
ATOM 653 O O . LEU A 1 83 ? 15.644 4.104 2.663 1.00 79.50 83 LEU A O 1
ATOM 657 N N . PHE A 1 84 ? 13.939 4.640 4.021 1.00 75.19 84 PHE A N 1
ATOM 658 C CA . PHE A 1 84 ? 12.955 4.806 2.953 1.00 75.19 84 PHE A CA 1
ATOM 659 C C . PHE A 1 84 ? 13.334 5.928 1.978 1.00 75.19 84 PHE A C 1
ATOM 661 O O . PHE A 1 84 ? 13.220 5.740 0.767 1.00 75.19 84 PHE A O 1
ATOM 668 N N . ILE A 1 85 ? 13.826 7.067 2.474 1.00 80.25 85 ILE A N 1
ATOM 669 C CA . ILE A 1 85 ? 14.294 8.185 1.640 1.00 80.25 85 ILE A CA 1
ATOM 670 C C . ILE A 1 85 ? 15.497 7.753 0.797 1.00 80.25 85 ILE A C 1
ATOM 672 O O . ILE A 1 85 ? 15.504 7.972 -0.414 1.00 80.25 85 ILE A O 1
ATOM 676 N N . THR A 1 86 ? 16.491 7.097 1.402 1.00 81.94 86 THR A N 1
ATOM 677 C CA . THR A 1 86 ? 17.662 6.588 0.674 1.00 81.94 86 THR A CA 1
ATOM 678 C C . THR A 1 86 ? 17.259 5.567 -0.387 1.00 81.94 86 THR A C 1
ATOM 680 O O . THR A 1 86 ? 17.704 5.660 -1.528 1.00 81.94 86 THR A O 1
ATOM 683 N N . LEU A 1 87 ? 16.375 4.624 -0.050 1.00 74.44 87 LEU A N 1
ATOM 684 C CA . LEU A 1 87 ? 15.891 3.621 -0.998 1.00 74.44 87 L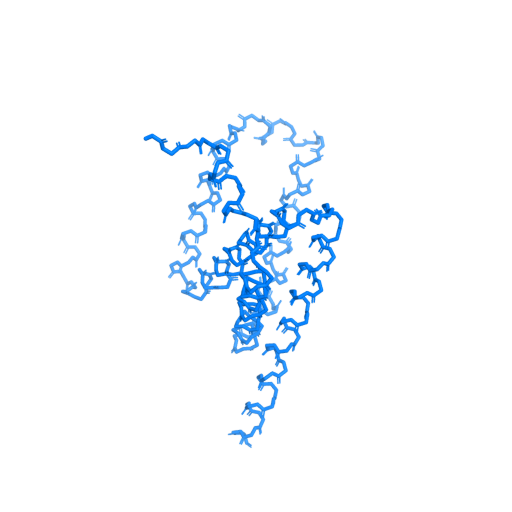EU A CA 1
ATOM 685 C C . LEU A 1 87 ? 15.098 4.266 -2.139 1.00 74.44 87 LEU A C 1
ATOM 687 O O . LEU A 1 87 ? 15.256 3.866 -3.286 1.00 74.44 87 LEU A O 1
ATOM 691 N N . SER A 1 88 ? 14.307 5.300 -1.842 1.00 76.69 88 SER A N 1
ATOM 692 C CA . SER A 1 88 ? 13.554 6.069 -2.840 1.00 76.69 88 SER A CA 1
ATOM 693 C C . SER A 1 88 ? 14.459 6.839 -3.803 1.00 76.69 88 SER A C 1
ATOM 695 O O . SER A 1 88 ? 14.097 7.014 -4.963 1.00 76.69 88 SER A O 1
ATOM 697 N N . ALA A 1 89 ? 15.642 7.273 -3.354 1.00 77.69 89 ALA A N 1
ATOM 698 C CA . ALA A 1 89 ? 16.633 7.909 -4.222 1.00 77.69 89 ALA A CA 1
ATOM 699 C C . ALA A 1 89 ? 17.268 6.915 -5.211 1.00 77.69 89 ALA A C 1
ATOM 701 O O . ALA A 1 89 ? 17.614 7.295 -6.326 1.00 77.69 89 ALA A O 1
ATOM 702 N N . ILE A 1 90 ? 17.403 5.645 -4.815 1.00 77.44 90 ILE A N 1
ATOM 703 C CA . ILE A 1 90 ? 17.951 4.574 -5.662 1.00 77.44 90 ILE A CA 1
ATOM 704 C C . ILE A 1 90 ? 16.865 4.004 -6.585 1.00 77.44 90 ILE A C 1
ATOM 706 O O . ILE A 1 90 ? 17.126 3.714 -7.751 1.00 77.44 90 ILE A O 1
ATOM 710 N N . PHE A 1 91 ? 15.638 3.873 -6.079 1.00 76.12 91 PHE A N 1
ATOM 711 C CA . PHE A 1 91 ? 14.491 3.314 -6.788 1.00 76.12 91 PHE A CA 1
ATOM 712 C C . PHE A 1 91 ? 13.328 4.319 -6.784 1.00 76.12 91 PHE A C 1
ATOM 714 O O . PHE A 1 91 ? 12.467 4.262 -5.899 1.00 76.12 91 PHE A O 1
ATOM 721 N N . PRO A 1 92 ? 13.234 5.200 -7.799 1.00 76.19 92 PRO A N 1
ATOM 722 C CA . PRO A 1 92 ? 12.201 6.242 -7.876 1.00 76.19 92 PRO A CA 1
ATOM 723 C C . PRO A 1 92 ? 10.763 5.705 -7.906 1.00 76.19 92 PRO A C 1
ATOM 725 O O . PRO A 1 92 ? 9.810 6.441 -7.668 1.00 76.19 92 PRO A O 1
ATOM 728 N N . VAL A 1 93 ? 10.598 4.414 -8.203 1.00 75.94 93 VAL A N 1
ATOM 729 C CA . VAL A 1 93 ? 9.305 3.724 -8.255 1.00 75.94 93 VAL A CA 1
ATOM 730 C C . VAL A 1 93 ? 8.779 3.388 -6.846 1.00 75.94 93 VAL A C 1
ATOM 732 O O . VAL A 1 93 ? 7.569 3.261 -6.658 1.00 75.94 93 VAL A O 1
ATOM 735 N N . LEU A 1 94 ? 9.646 3.301 -5.826 1.00 73.38 94 LEU A N 1
ATOM 736 C CA . LEU A 1 94 ? 9.255 2.940 -4.454 1.00 73.38 94 LEU A CA 1
ATOM 737 C C . LEU A 1 94 ? 8.230 3.895 -3.822 1.00 73.38 94 LEU A C 1
ATOM 739 O O . LEU A 1 94 ? 7.231 3.398 -3.298 1.00 73.38 94 LEU A O 1
ATOM 743 N N . PRO A 1 95 ? 8.399 5.232 -3.880 1.00 75.25 95 PRO A N 1
ATOM 744 C CA . PRO A 1 95 ? 7.378 6.166 -3.414 1.00 75.25 95 PRO A CA 1
ATOM 745 C C . PRO A 1 95 ? 6.009 5.892 -4.031 1.00 75.25 95 PRO A C 1
ATOM 747 O O . PRO A 1 95 ? 5.012 5.860 -3.321 1.00 75.25 95 PRO A O 1
ATOM 750 N N . THR A 1 96 ? 5.954 5.627 -5.332 1.00 78.69 96 THR A N 1
ATOM 751 C CA . THR A 1 96 ? 4.710 5.340 -6.056 1.00 78.69 96 THR A CA 1
ATOM 752 C C . THR A 1 96 ? 4.068 4.043 -5.564 1.00 78.69 96 THR A C 1
ATOM 754 O O . THR A 1 96 ? 2.874 4.021 -5.272 1.00 78.69 96 THR A O 1
ATOM 757 N N . ILE A 1 97 ? 4.864 2.981 -5.408 1.00 79.00 97 ILE A N 1
ATOM 758 C CA . ILE A 1 97 ? 4.390 1.660 -4.968 1.00 79.00 97 ILE A CA 1
ATOM 759 C C . ILE A 1 97 ? 3.940 1.662 -3.502 1.00 79.00 97 ILE A C 1
ATOM 761 O O . ILE A 1 97 ? 3.089 0.865 -3.126 1.00 79.00 97 ILE A O 1
ATOM 765 N N . VAL A 1 98 ? 4.495 2.537 -2.661 1.00 76.44 98 VAL A N 1
ATOM 766 C CA . VAL A 1 98 ? 4.206 2.546 -1.220 1.00 76.44 98 VAL A CA 1
ATOM 767 C C . VAL A 1 98 ? 3.203 3.634 -0.851 1.00 76.44 98 VAL A C 1
ATOM 769 O O . VAL A 1 98 ? 2.187 3.352 -0.223 1.00 76.44 98 VAL A O 1
ATOM 772 N N . ILE A 1 99 ? 3.449 4.882 -1.244 1.00 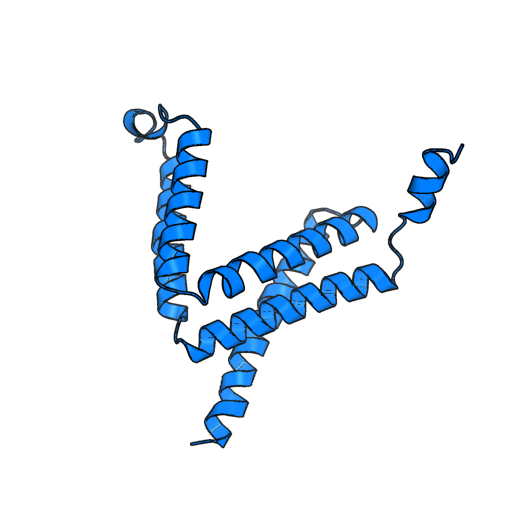81.06 99 ILE A N 1
ATOM 773 C CA . ILE A 1 99 ? 2.678 6.040 -0.776 1.00 81.06 99 ILE A CA 1
ATOM 774 C C . ILE A 1 99 ? 1.258 6.019 -1.345 1.00 81.06 99 ILE A C 1
ATOM 776 O O . ILE A 1 99 ? 0.304 6.235 -0.600 1.00 81.06 99 ILE A O 1
ATOM 780 N N . ILE A 1 100 ? 1.098 5.731 -2.641 1.00 84.38 100 ILE A N 1
ATOM 781 C CA . ILE A 1 100 ? -0.213 5.754 -3.309 1.00 84.38 100 ILE A CA 1
ATOM 782 C C . ILE A 1 100 ? -1.193 4.751 -2.681 1.00 84.38 100 ILE A C 1
ATOM 784 O O . ILE A 1 100 ? -2.257 5.188 -2.232 1.00 84.38 100 ILE A O 1
ATOM 788 N N . PRO A 1 101 ? -0.885 3.442 -2.583 1.00 81.25 101 PRO A N 1
ATOM 789 C CA . PRO A 1 101 ? -1.812 2.498 -1.966 1.00 81.25 101 PRO A CA 1
ATOM 790 C C . PRO A 1 101 ? -1.998 2.754 -0.470 1.00 81.25 101 PRO A C 1
ATOM 792 O O . PRO A 1 101 ? -3.105 2.556 0.023 1.00 81.25 101 PRO A O 1
ATOM 795 N N . VAL A 1 102 ? -0.985 3.242 0.259 1.00 80.88 102 VAL A N 1
ATOM 796 C CA . VAL A 1 102 ? -1.136 3.595 1.684 1.00 80.88 102 VAL A CA 1
ATOM 797 C C . VAL A 1 102 ? -2.136 4.735 1.867 1.00 80.88 102 VAL A C 1
ATOM 799 O O . VAL A 1 102 ? -3.055 4.614 2.677 1.00 80.88 102 VAL A O 1
ATOM 802 N N . LEU A 1 103 ? -2.005 5.818 1.097 1.00 87.88 103 LEU A N 1
ATOM 803 C CA . LEU A 1 103 ? -2.940 6.942 1.155 1.00 87.88 103 LEU A CA 1
ATOM 804 C C . LEU A 1 103 ? -4.346 6.523 0.720 1.00 87.88 103 LEU A C 1
ATOM 806 O O . LEU A 1 103 ? -5.317 6.870 1.390 1.00 87.88 103 LEU A O 1
ATOM 810 N N . ALA A 1 104 ? -4.464 5.737 -0.352 1.00 87.00 104 ALA A N 1
ATOM 811 C CA . ALA A 1 104 ? -5.754 5.242 -0.821 1.00 87.00 104 ALA A CA 1
ATOM 812 C C . ALA A 1 104 ? -6.421 4.312 0.209 1.00 87.00 104 ALA A C 1
ATOM 814 O O . ALA A 1 104 ? -7.619 4.428 0.458 1.00 87.00 104 ALA A O 1
ATOM 815 N N . THR A 1 105 ? -5.646 3.442 0.866 1.00 88.06 105 THR A N 1
ATOM 816 C CA . THR A 1 105 ? -6.121 2.557 1.946 1.00 88.06 105 THR A CA 1
ATOM 817 C C . THR A 1 105 ? -6.581 3.364 3.144 1.00 88.06 105 THR A C 1
ATOM 819 O O . THR A 1 105 ? -7.638 3.082 3.702 1.00 88.06 105 THR A O 1
ATOM 822 N N . PHE A 1 106 ? -5.822 4.392 3.527 1.00 87.38 106 PHE A N 1
ATOM 823 C CA . PHE A 1 106 ? -6.194 5.273 4.625 1.00 87.38 106 PHE A CA 1
ATOM 824 C C . PHE A 1 106 ? -7.498 6.023 4.330 1.00 87.38 106 PHE A C 1
ATOM 826 O O . PHE A 1 106 ? -8.391 6.043 5.173 1.00 87.38 106 PHE A O 1
ATOM 833 N N . LEU A 1 107 ? -7.645 6.578 3.125 1.00 89.12 107 LEU A N 1
ATOM 834 C CA . LEU A 1 107 ? -8.879 7.239 2.695 1.00 89.12 107 LEU A CA 1
ATOM 835 C C . LEU A 1 107 ? -10.068 6.270 2.699 1.00 89.12 107 LEU A C 1
ATOM 837 O O . LEU A 1 107 ? -11.106 6.574 3.280 1.00 89.12 107 LEU A O 1
ATOM 841 N N . ALA A 1 108 ? -9.906 5.081 2.115 1.00 88.00 108 ALA A N 1
ATOM 842 C CA . ALA A 1 108 ? -10.948 4.058 2.085 1.00 88.00 108 ALA A CA 1
ATOM 843 C C . ALA A 1 108 ? -11.327 3.571 3.494 1.00 88.00 108 ALA A C 1
ATOM 845 O O . ALA A 1 108 ? -12.508 3.383 3.779 1.00 88.00 108 ALA A O 1
ATOM 846 N N . TRP A 1 109 ? -10.349 3.420 4.391 1.00 90.06 109 TRP A N 1
ATOM 847 C CA . TRP A 1 109 ? -10.582 3.089 5.796 1.00 90.06 109 TRP A CA 1
ATOM 848 C C . TRP A 1 109 ? -11.437 4.152 6.487 1.00 90.06 109 TRP A C 1
ATOM 850 O O . TRP A 1 109 ? -12.409 3.806 7.155 1.00 90.06 109 TRP A O 1
ATOM 860 N N . GLN A 1 110 ? -11.088 5.433 6.332 1.00 89.88 110 GLN A N 1
ATOM 861 C CA . GLN A 1 110 ? -11.836 6.533 6.944 1.00 89.88 110 GLN A CA 1
ATOM 862 C C . GLN A 1 110 ? -13.271 6.589 6.413 1.00 89.88 110 GLN A C 1
ATOM 864 O O . GLN A 1 110 ? -14.205 6.641 7.206 1.00 89.88 110 GLN A O 1
ATOM 869 N N . GLU A 1 111 ? -13.465 6.495 5.097 1.00 88.56 111 GLU A N 1
ATOM 870 C CA . GLU A 1 111 ? -14.804 6.507 4.493 1.00 88.56 111 GLU A CA 1
ATOM 871 C C . GLU A 1 111 ? -15.656 5.314 4.949 1.00 88.56 111 GLU A C 1
ATOM 873 O O . GLU A 1 111 ? -16.831 5.487 5.268 1.00 88.56 111 GLU A O 1
ATOM 878 N N . MET A 1 112 ? -15.081 4.111 5.055 1.00 87.31 112 MET A N 1
ATOM 879 C CA . MET A 1 112 ? -15.808 2.946 5.572 1.00 87.31 112 MET A CA 1
ATOM 880 C C . MET A 1 112 ? -16.113 3.057 7.072 1.00 87.31 112 MET A C 1
ATOM 882 O O . MET A 1 112 ? -17.190 2.652 7.510 1.00 87.31 112 MET A O 1
ATOM 886 N N . ALA A 1 113 ? -15.202 3.633 7.861 1.00 87.62 113 ALA A N 1
ATOM 887 C CA . ALA A 1 113 ? -15.433 3.892 9.280 1.00 87.62 113 ALA A CA 1
ATOM 888 C C . ALA A 1 113 ? -16.558 4.920 9.491 1.00 87.62 113 ALA A C 1
ATOM 890 O O . ALA A 1 113 ? -17.410 4.736 10.360 1.00 87.62 113 ALA A O 1
ATOM 891 N N . VAL A 1 114 ? -16.607 5.965 8.659 1.00 86.88 114 VAL A N 1
ATOM 892 C CA . VAL A 1 114 ? -17.695 6.955 8.632 1.00 86.88 114 VAL A CA 1
ATOM 893 C C . VAL A 1 114 ? -19.018 6.315 8.196 1.00 86.88 114 VAL A C 1
ATOM 895 O O . VAL A 1 114 ? -20.068 6.641 8.746 1.00 86.88 114 VAL A O 1
ATOM 898 N N . ALA A 1 115 ? -18.972 5.354 7.272 1.00 85.06 115 ALA A N 1
ATOM 899 C CA . ALA A 1 115 ? -20.121 4.551 6.857 1.00 85.06 115 ALA A CA 1
ATOM 900 C C . ALA A 1 115 ? -20.561 3.497 7.900 1.00 85.06 115 ALA A C 1
ATOM 902 O O . ALA A 1 115 ? -21.438 2.686 7.610 1.00 85.06 115 ALA A O 1
ATOM 903 N N . GLN A 1 116 ? -19.973 3.508 9.105 1.00 87.88 116 GLN A N 1
ATOM 904 C CA . GLN A 1 116 ? -20.271 2.607 10.225 1.00 87.88 116 GLN A CA 1
ATOM 905 C C . GLN A 1 1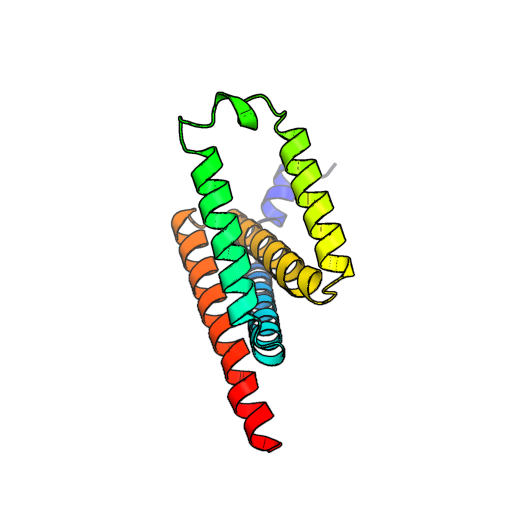16 ? -20.005 1.116 9.953 1.00 87.88 116 GLN A C 1
ATOM 907 O O . GLN A 1 116 ? -20.584 0.256 10.618 1.00 87.88 116 GLN A O 1
ATOM 912 N N . PHE A 1 117 ? -19.099 0.791 9.025 1.00 86.00 117 PHE A N 1
ATOM 913 C CA . PHE A 1 117 ? -18.650 -0.590 8.839 1.00 86.00 117 PHE A CA 1
ATOM 914 C C . PHE A 1 117 ? -17.892 -1.073 10.076 1.00 86.00 117 PHE A C 1
ATOM 916 O O . PHE A 1 117 ? -17.116 -0.335 10.697 1.00 86.00 117 PHE A O 1
ATOM 923 N N . SER A 1 118 ? -18.069 -2.345 10.422 1.00 90.31 118 SER A N 1
ATOM 924 C CA . SER A 1 118 ? -17.289 -2.962 11.486 1.00 90.31 118 SER A CA 1
ATOM 925 C C . SER A 1 118 ? -15.825 -3.101 11.065 1.00 90.31 118 SER A C 1
ATOM 927 O O . SER A 1 118 ? -15.488 -3.293 9.897 1.00 90.31 118 SER A O 1
ATOM 929 N N . ARG A 1 119 ? -14.913 -3.063 12.040 1.00 86.25 119 ARG A N 1
ATOM 930 C CA . ARG A 1 119 ? -13.470 -3.147 11.771 1.00 86.25 119 ARG A CA 1
ATOM 931 C C . ARG A 1 119 ? -13.084 -4.401 10.976 1.00 86.25 119 ARG A C 1
ATOM 933 O O . ARG A 1 119 ? -12.160 -4.340 10.174 1.00 86.25 119 ARG A O 1
ATOM 940 N N . GLN A 1 120 ? -13.775 -5.520 11.201 1.00 89.25 120 GLN A N 1
ATOM 941 C CA . GLN A 1 120 ? -13.539 -6.772 10.477 1.00 89.25 120 GLN A CA 1
ATOM 942 C C . GLN A 1 120 ? -13.967 -6.660 9.011 1.00 89.25 120 GLN A C 1
ATOM 944 O O . GLN A 1 120 ? -13.199 -7.042 8.132 1.00 89.25 120 GLN A O 1
ATOM 949 N N . GLU A 1 121 ? -15.137 -6.080 8.737 1.00 87.69 121 GLU A N 1
ATOM 950 C CA . GLU A 1 121 ? -15.619 -5.861 7.368 1.00 87.69 121 GLU A CA 1
ATOM 951 C C . GLU A 1 121 ? -14.686 -4.937 6.585 1.00 87.69 121 GLU A C 1
ATOM 953 O O . GLU A 1 121 ? -14.344 -5.245 5.446 1.00 87.69 121 GLU A O 1
ATOM 958 N N . ILE A 1 122 ? -14.197 -3.860 7.213 1.00 88.06 122 ILE A N 1
ATOM 959 C CA . ILE A 1 122 ? -13.221 -2.954 6.589 1.00 88.06 122 ILE A CA 1
ATOM 960 C C . ILE A 1 122 ? -11.967 -3.726 6.173 1.00 88.06 122 ILE A C 1
ATOM 962 O O . ILE A 1 122 ? -11.520 -3.608 5.035 1.00 88.06 122 ILE A O 1
ATOM 966 N N . TRP A 1 123 ? -11.418 -4.558 7.063 1.00 88.50 123 TRP A N 1
ATOM 967 C CA . TRP A 1 123 ? -10.256 -5.389 6.739 1.00 88.50 123 TRP A CA 1
ATOM 968 C C . TRP A 1 123 ? -10.527 -6.340 5.573 1.00 88.50 123 TRP A C 1
ATOM 970 O O . TRP A 1 123 ? -9.711 -6.411 4.655 1.00 88.50 123 TRP A O 1
ATOM 980 N N . PHE A 1 124 ? -11.669 -7.031 5.573 1.00 90.94 124 PHE A N 1
ATOM 981 C CA . PHE A 1 124 ? -12.040 -7.934 4.483 1.00 90.94 124 PHE A CA 1
ATOM 982 C C . PHE A 1 124 ? -12.162 -7.204 3.143 1.00 90.94 124 PHE A C 1
ATOM 984 O O . PHE A 1 124 ? -11.635 -7.690 2.141 1.00 90.94 124 PHE A O 1
ATOM 991 N N . VAL A 1 125 ? -12.800 -6.031 3.117 1.00 87.94 125 VAL A N 1
ATOM 992 C CA . VAL A 1 125 ? -12.949 -5.226 1.898 1.00 87.94 125 VAL A CA 1
ATOM 993 C C . VAL A 1 125 ? -11.591 -4.738 1.403 1.00 87.94 125 VAL A C 1
ATOM 995 O O . VAL A 1 125 ? -11.274 -4.931 0.232 1.00 87.94 125 VAL A O 1
ATOM 998 N N . LEU A 1 126 ? -10.763 -4.164 2.281 1.00 87.94 126 LEU A N 1
ATOM 999 C CA . LEU A 1 126 ? -9.440 -3.659 1.907 1.00 87.94 126 LEU A CA 1
ATOM 1000 C C . LEU A 1 126 ? -8.546 -4.766 1.343 1.00 87.94 126 LEU A C 1
ATOM 1002 O O . LEU A 1 126 ? -7.947 -4.577 0.288 1.00 87.94 126 LEU A O 1
ATOM 1006 N N . ILE A 1 127 ? -8.492 -5.927 2.004 1.00 86.25 127 ILE A N 1
ATOM 1007 C CA . ILE A 1 127 ? -7.687 -7.072 1.555 1.00 86.25 127 ILE A CA 1
ATOM 1008 C C . ILE A 1 127 ? -8.201 -7.601 0.217 1.00 86.25 127 ILE A C 1
ATOM 1010 O O . ILE A 1 127 ? -7.406 -7.847 -0.686 1.00 86.25 127 ILE A O 1
ATOM 1014 N N . SER A 1 128 ? -9.519 -7.747 0.067 1.00 88.25 128 SER A N 1
ATOM 1015 C CA . SER A 1 128 ? -10.113 -8.253 -1.175 1.00 88.25 128 SER A CA 1
ATOM 1016 C C . SER A 1 128 ? -9.830 -7.314 -2.346 1.00 88.25 128 SER A C 1
ATOM 1018 O O . SER A 1 128 ? -9.390 -7.764 -3.400 1.00 88.25 128 SER A O 1
ATOM 1020 N N . VAL A 1 129 ? -10.015 -6.003 -2.157 1.00 88.00 129 VAL A N 1
ATOM 1021 C CA . VAL A 1 129 ? -9.732 -4.993 -3.189 1.00 88.00 129 VAL A CA 1
ATOM 1022 C C . VAL A 1 129 ? -8.240 -4.939 -3.511 1.00 88.00 129 VAL A C 1
ATOM 1024 O O . VAL A 1 129 ? -7.883 -4.840 -4.682 1.00 88.00 129 VAL A O 1
ATOM 1027 N N . ALA A 1 130 ? -7.370 -5.051 -2.504 1.00 85.44 130 ALA A N 1
ATOM 1028 C CA . ALA A 1 130 ? -5.926 -5.081 -2.703 1.00 85.44 130 ALA A CA 1
ATOM 1029 C C . ALA A 1 130 ? -5.479 -6.303 -3.515 1.00 85.44 130 ALA A C 1
ATOM 1031 O O . ALA A 1 130 ? -4.730 -6.153 -4.479 1.00 85.44 130 ALA A O 1
ATOM 1032 N N . LEU A 1 131 ? -5.968 -7.497 -3.163 1.00 85.00 131 LEU A N 1
ATOM 1033 C CA . LEU A 1 131 ? -5.667 -8.736 -3.882 1.00 85.00 131 LEU A CA 1
ATOM 1034 C C . LEU A 1 131 ? -6.155 -8.673 -5.328 1.00 85.00 131 LEU A C 1
ATOM 1036 O O . LEU A 1 131 ? -5.381 -8.933 -6.245 1.00 85.00 131 LEU A O 1
ATOM 1040 N N . VAL A 1 132 ? -7.416 -8.287 -5.539 1.00 86.38 132 VAL A N 1
ATOM 1041 C CA . VAL A 1 132 ? -7.990 -8.167 -6.886 1.00 86.38 132 VAL A CA 1
ATOM 1042 C C . VAL A 1 132 ? -7.224 -7.127 -7.699 1.00 86.38 132 VAL A C 1
ATOM 1044 O O . VAL A 1 132 ? -6.870 -7.402 -8.840 1.00 86.38 132 VAL A O 1
ATOM 1047 N N . GLY A 1 133 ? -6.924 -5.964 -7.117 1.00 84.38 133 GLY A N 1
ATOM 1048 C CA . GLY A 1 133 ? -6.185 -4.903 -7.795 1.00 84.38 133 GLY A CA 1
ATOM 1049 C C . GLY A 1 133 ? -4.780 -5.338 -8.207 1.00 84.38 133 GLY A C 1
ATOM 1050 O O . GLY A 1 133 ? -4.397 -5.121 -9.351 1.00 84.38 133 GLY A O 1
ATOM 1051 N N . LEU A 1 134 ? -4.042 -6.013 -7.322 1.00 83.25 134 LEU A N 1
ATOM 1052 C CA . LEU A 1 134 ? -2.710 -6.542 -7.628 1.00 83.25 134 LEU A CA 1
ATOM 1053 C C . LEU A 1 134 ? -2.741 -7.570 -8.764 1.00 83.25 134 LEU A C 1
ATOM 1055 O O . LEU A 1 134 ? -1.979 -7.430 -9.718 1.00 83.25 134 LEU A O 1
ATOM 1059 N N . VAL A 1 135 ? -3.645 -8.555 -8.687 1.00 81.81 135 VAL A N 1
ATOM 1060 C CA . VAL A 1 135 ? -3.795 -9.600 -9.717 1.00 81.81 135 VAL A CA 1
ATOM 1061 C C . VAL A 1 135 ? -4.179 -8.987 -11.061 1.00 81.81 135 VAL A C 1
ATOM 1063 O O . VAL A 1 135 ? -3.595 -9.335 -12.083 1.00 81.81 135 VAL A O 1
ATOM 1066 N N . PHE A 1 136 ? -5.122 -8.039 -11.069 1.00 84.50 136 PHE A N 1
ATOM 1067 C CA . PHE A 1 136 ? -5.485 -7.321 -12.290 1.00 84.50 136 PHE A CA 1
ATOM 1068 C C . PHE A 1 136 ? -4.310 -6.517 -12.847 1.00 84.50 136 PHE A C 1
ATOM 1070 O O . PHE A 1 136 ? -4.081 -6.557 -14.050 1.00 84.50 136 PHE A O 1
ATOM 1077 N N . GLY A 1 137 ? -3.560 -5.809 -12.000 1.00 81.44 137 GLY A N 1
ATOM 1078 C CA . GLY A 1 137 ? -2.388 -5.041 -12.419 1.00 81.44 137 GLY A CA 1
ATOM 1079 C C . GLY A 1 137 ? -1.327 -5.902 -13.104 1.00 81.44 137 GLY A C 1
ATOM 1080 O O . GLY A 1 137 ? -0.822 -5.519 -14.156 1.00 81.44 137 GLY A O 1
ATOM 1081 N N . GLU A 1 138 ? -1.045 -7.082 -12.550 1.00 77.62 138 GLU A N 1
ATOM 1082 C CA . GLU A 1 138 ? -0.128 -8.059 -13.151 1.00 77.62 138 GLU A CA 1
ATOM 1083 C C . GLU A 1 138 ? -0.691 -8.642 -14.458 1.00 77.62 138 GLU A C 1
ATOM 1085 O O . GLU A 1 138 ? 0.015 -8.751 -15.457 1.00 77.62 138 GLU A O 1
ATOM 1090 N N . TRP A 1 139 ? -1.986 -8.963 -14.500 1.00 81.06 139 TRP A N 1
ATOM 1091 C CA . TRP A 1 139 ? -2.634 -9.464 -15.714 1.00 81.06 139 TRP A CA 1
ATOM 1092 C C . TRP A 1 139 ? -2.592 -8.483 -16.878 1.00 81.06 139 TRP A C 1
ATOM 1094 O O . TRP A 1 139 ? -2.428 -8.918 -18.019 1.00 81.06 139 TRP A O 1
ATOM 1104 N N . ILE A 1 140 ? -2.735 -7.179 -16.627 1.00 76.12 140 ILE A N 1
ATOM 1105 C CA . ILE A 1 140 ? -2.678 -6.208 -17.722 1.00 76.12 140 ILE A CA 1
ATOM 1106 C C . ILE A 1 140 ? -1.307 -6.258 -18.408 1.00 76.12 140 ILE A C 1
ATOM 1108 O O . ILE A 1 140 ? -1.244 -6.179 -19.632 1.00 76.12 140 ILE A O 1
ATOM 1112 N N . ASP A 1 141 ? -0.232 -6.480 -17.654 1.00 67.31 141 ASP A N 1
ATOM 1113 C CA . ASP A 1 141 ? 1.106 -6.645 -18.214 1.00 67.31 141 ASP A CA 1
ATOM 1114 C C . ASP A 1 141 ? 1.198 -7.880 -19.125 1.00 67.31 141 ASP A C 1
ATOM 1116 O O . ASP A 1 141 ? 1.667 -7.772 -20.257 1.00 67.31 141 ASP A O 1
ATOM 1120 N N . TYR A 1 142 ? 0.643 -9.025 -18.705 1.00 67.06 142 TYR A N 1
ATOM 1121 C CA . TYR A 1 142 ? 0.580 -10.231 -19.543 1.00 67.06 142 TYR A CA 1
ATOM 1122 C C . TYR A 1 142 ? -0.136 -9.991 -20.879 1.00 67.06 142 TYR A C 1
ATOM 1124 O O . TYR A 1 142 ? 0.365 -10.418 -21.917 1.00 67.06 142 TYR A O 1
ATOM 1132 N N . PHE A 1 143 ? -1.281 -9.301 -20.880 1.00 66.62 143 PHE A N 1
ATOM 1133 C CA . PHE A 1 143 ? -2.048 -9.055 -22.108 1.00 66.62 143 PHE A CA 1
ATOM 1134 C C . PHE A 1 143 ? -1.443 -7.955 -22.991 1.00 66.62 143 PHE A C 1
ATOM 1136 O O . PHE A 1 143 ? -1.462 -8.072 -24.217 1.00 66.62 143 PHE A O 1
ATOM 1143 N N . VAL A 1 144 ? -0.908 -6.888 -22.394 1.00 62.25 144 VAL A N 1
ATOM 1144 C CA . VAL A 1 144 ? -0.388 -5.729 -23.136 1.00 62.25 144 VAL A CA 1
ATOM 1145 C C . VAL A 1 144 ? 1.031 -5.985 -23.652 1.00 62.25 144 VAL A C 1
ATOM 1147 O O . VAL A 1 144 ? 1.316 -5.649 -24.801 1.00 62.25 144 VAL A O 1
ATOM 1150 N N . LEU A 1 145 ? 1.911 -6.626 -22.871 1.00 54.16 145 LEU A N 1
ATOM 1151 C CA . LEU A 1 145 ? 3.284 -6.915 -23.306 1.00 54.16 145 LEU A CA 1
ATOM 1152 C C . LEU A 1 145 ? 3.394 -8.129 -24.233 1.00 54.16 145 LEU A C 1
ATOM 1154 O O . LEU A 1 145 ? 4.260 -8.114 -25.108 1.00 54.16 145 LEU A O 1
ATOM 1158 N N . GLN A 1 146 ? 2.537 -9.155 -24.119 1.00 53.44 146 GLN A N 1
ATOM 1159 C CA . GLN A 1 146 ? 2.540 -10.240 -25.118 1.00 53.44 146 GLN A CA 1
ATOM 1160 C C . GLN A 1 146 ? 2.078 -9.773 -26.502 1.00 53.44 146 GLN A C 1
ATOM 1162 O O . GLN A 1 146 ? 2.445 -10.394 -27.490 1.00 53.44 146 GLN A O 1
ATOM 1167 N N . SER A 1 147 ? 1.330 -8.670 -26.601 1.00 50.09 147 SER A N 1
ATOM 1168 C CA . SER A 1 147 ? 0.910 -8.118 -27.894 1.00 50.09 147 SER A CA 1
ATOM 1169 C C . SER A 1 147 ? 2.026 -7.377 -28.647 1.00 50.09 147 SER A C 1
ATOM 1171 O O . SER A 1 147 ? 1.833 -7.050 -29.817 1.00 50.09 147 SER A O 1
ATOM 1173 N N . ILE A 1 148 ? 3.147 -7.053 -27.990 1.00 53.62 148 ILE A N 1
ATOM 1174 C CA . ILE A 1 148 ? 4.250 -6.253 -28.564 1.00 53.62 148 ILE A CA 1
ATOM 1175 C C . ILE A 1 148 ? 5.505 -7.119 -28.818 1.00 53.62 148 ILE A C 1
ATOM 1177 O O . ILE A 1 148 ? 6.499 -6.627 -29.351 1.00 53.62 148 ILE A O 1
ATOM 1181 N N . LYS A 1 149 ? 5.465 -8.414 -28.478 1.00 44.38 149 LYS A N 1
ATOM 1182 C CA . LYS A 1 149 ? 6.506 -9.387 -28.841 1.00 44.38 149 LYS A CA 1
ATOM 1183 C C . LYS A 1 149 ? 6.199 -10.100 -30.149 1.00 44.38 149 LYS A C 1
ATOM 1185 O O . LYS A 1 149 ? 5.030 -10.489 -30.346 1.00 44.38 149 LYS A O 1
#